Protein AF-A0A965PIY3-F1 (afdb_monomer_lite)

Secondary structure (DSSP, 8-state):
---EEEEEEEE-TTS-EEEEES-HHHHHHHHTT-SS-EEEEEEEE-SSTT--EEEEEEEE-HHHHHHHHHHTTTT-

pLDDT: mean 91.26, std 11.16, range [48.06, 98.31]

Foldseek 3Di:
DFDKAKKKFKAALVRHTPDIDRDPVVQLVVNVVDPRMWMWIWIWGVPDVVDIHTPDDIDTCRVVSVCVVVVVVVVD

Structure (mmCIF, N/CA/C/O backbone):
data_AF-A0A965PIY3-F1
#
_entry.id   AF-A0A965PIY3-F1
#
loop_
_atom_site.group_PDB
_atom_site.id
_atom_site.type_symbol
_atom_site.label_atom_id
_atom_site.label_alt_id
_atom_site.label_comp_id
_atom_site.label_asym_id
_atom_site.label_entity_id
_atom_site.label_seq_id
_atom_site.pdbx_PDB_ins_code
_atom_site.Cartn_x
_atom_site.Cartn_y
_atom_site.Cartn_z
_atom_site.occupancy
_atom_site.B_iso_or_equiv
_atom_site.auth_seq_id
_atom_site.auth_comp_id
_atom_site.auth_asym_id
_atom_site.auth_atom_id
_atom_site.pdbx_PDB_model_num
ATOM 1 N N . MET A 1 1 ? 20.388 -3.125 -16.460 1.00 78.56 1 MET A N 1
ATOM 2 C CA . MET A 1 1 ? 20.392 -3.896 -15.200 1.00 78.56 1 MET A CA 1
ATOM 3 C C . MET A 1 1 ? 19.115 -3.493 -14.496 1.00 78.56 1 MET A C 1
ATOM 5 O O . MET A 1 1 ? 18.928 -2.293 -14.336 1.00 78.56 1 MET A O 1
ATOM 9 N N . MET A 1 2 ? 18.247 -4.453 -14.172 1.00 88.44 2 MET A N 1
ATOM 10 C CA . MET A 1 2 ? 16.928 -4.206 -13.572 1.00 88.44 2 MET A CA 1
ATOM 11 C C . MET A 1 2 ? 17.051 -3.342 -12.309 1.00 88.44 2 MET A C 1
ATOM 13 O O . MET A 1 2 ? 17.968 -3.562 -11.512 1.00 88.44 2 MET A O 1
ATOM 17 N N . LYS A 1 3 ? 16.128 -2.394 -12.120 1.00 92.62 3 LYS A N 1
ATOM 18 C CA . LYS A 1 3 ? 16.031 -1.548 -10.921 1.00 92.62 3 LYS A CA 1
ATOM 19 C C . LYS A 1 3 ? 14.697 -1.843 -10.215 1.00 92.62 3 LYS A C 1
ATOM 21 O O . LYS A 1 3 ? 13.740 -1.101 -10.414 1.00 92.62 3 LYS A O 1
ATOM 26 N N . PRO A 1 4 ? 14.611 -2.928 -9.421 1.00 94.44 4 PRO A N 1
ATOM 27 C CA . PRO A 1 4 ? 13.382 -3.286 -8.726 1.00 94.44 4 PRO A CA 1
ATOM 28 C C . PRO A 1 4 ? 13.092 -2.291 -7.597 1.00 94.44 4 PRO A C 1
ATOM 30 O O . PRO A 1 4 ? 13.938 -2.060 -6.730 1.00 94.44 4 PRO A O 1
ATOM 33 N N . VAL A 1 5 ? 11.888 -1.731 -7.594 1.00 95.38 5 VAL A N 1
ATOM 34 C CA . VAL A 1 5 ? 11.401 -0.797 -6.577 1.00 95.38 5 VAL A CA 1
ATOM 35 C C . VAL A 1 5 ? 10.053 -1.281 -6.060 1.00 95.38 5 VAL A C 1
ATOM 37 O O . VAL A 1 5 ? 9.166 -1.633 -6.837 1.00 95.38 5 VAL A O 1
ATOM 40 N N . ASN A 1 6 ? 9.899 -1.307 -4.736 1.00 97.31 6 ASN A N 1
ATOM 41 C CA . ASN A 1 6 ? 8.614 -1.595 -4.110 1.00 97.31 6 ASN A CA 1
ATOM 42 C C . ASN A 1 6 ? 7.708 -0.371 -4.223 1.00 97.31 6 ASN A C 1
ATOM 44 O O . ASN A 1 6 ? 8.073 0.721 -3.785 1.00 97.31 6 ASN A O 1
ATOM 48 N N . PHE A 1 7 ? 6.509 -0.588 -4.741 1.00 96.81 7 PHE A N 1
ATOM 49 C CA . PHE A 1 7 ? 5.457 0.406 -4.827 1.00 96.81 7 PHE A CA 1
ATOM 50 C C . PHE A 1 7 ? 4.273 -0.038 -3.978 1.00 96.81 7 PHE A C 1
ATOM 52 O O . PHE A 1 7 ? 3.803 -1.174 -4.095 1.00 96.81 7 PHE A O 1
ATOM 59 N N . TYR A 1 8 ? 3.803 0.859 -3.121 1.00 98.12 8 TYR A N 1
ATOM 60 C CA . TYR A 1 8 ? 2.708 0.616 -2.198 1.00 98.12 8 TYR A CA 1
ATOM 61 C C . TYR A 1 8 ? 1.470 1.366 -2.667 1.00 98.12 8 TYR A C 1
ATOM 63 O O . TYR A 1 8 ? 1.571 2.505 -3.113 1.00 98.12 8 TYR A O 1
ATOM 71 N N . GLU A 1 9 ? 0.304 0.752 -2.516 1.00 98.06 9 GLU A N 1
ATOM 72 C CA . GLU A 1 9 ? -0.985 1.393 -2.768 1.00 98.06 9 GLU A CA 1
ATOM 73 C C . GLU A 1 9 ? -1.902 1.209 -1.567 1.00 98.06 9 GLU A C 1
ATOM 75 O O . GLU A 1 9 ? -1.980 0.119 -1.001 1.00 98.06 9 GLU A O 1
ATOM 80 N N . VAL A 1 10 ? -2.619 2.269 -1.203 1.00 98.19 10 VAL A N 1
ATOM 81 C CA . VAL A 1 10 ? -3.678 2.238 -0.193 1.00 98.19 10 VAL A CA 1
ATOM 82 C C . VAL A 1 10 ? -5.009 2.432 -0.899 1.00 98.19 10 VAL A C 1
ATOM 84 O O . VAL A 1 10 ? -5.189 3.414 -1.621 1.00 98.19 10 VAL A O 1
ATOM 87 N N . GLN A 1 11 ? -5.929 1.498 -0.680 1.00 98.25 11 GLN A N 1
ATOM 88 C CA . GLN A 1 11 ? -7.271 1.529 -1.249 1.00 98.25 11 GLN A CA 1
ATOM 89 C C . GLN A 1 11 ? -8.325 1.725 -0.160 1.00 98.25 11 GLN A C 1
ATOM 91 O O . GLN A 1 11 ? -8.169 1.237 0.966 1.00 98.25 11 GLN A O 1
ATOM 96 N N . ASP A 1 12 ? -9.401 2.426 -0.509 1.00 95.81 12 ASP A N 1
ATOM 97 C CA . ASP A 1 12 ? -10.599 2.511 0.319 1.00 95.81 12 ASP A CA 1
ATOM 98 C C . ASP A 1 12 ? -11.402 1.194 0.285 1.00 95.81 12 ASP A C 1
ATOM 100 O O . ASP A 1 12 ? -11.089 0.251 -0.446 1.00 95.81 12 ASP A O 1
ATOM 104 N N . ARG A 1 13 ? -12.495 1.127 1.051 1.00 94.12 13 ARG A N 1
ATOM 105 C CA . ARG A 1 13 ? -13.374 -0.054 1.093 1.00 94.12 13 ARG A CA 1
ATOM 106 C C . ARG A 1 13 ? -14.032 -0.403 -0.253 1.00 94.12 13 ARG A C 1
ATOM 108 O O . ARG A 1 13 ? -14.544 -1.512 -0.410 1.00 94.12 13 ARG A O 1
ATOM 115 N N . LYS A 1 14 ? -14.085 0.530 -1.205 1.00 95.38 14 LYS A N 1
ATOM 116 C CA . LYS A 1 14 ? -14.632 0.306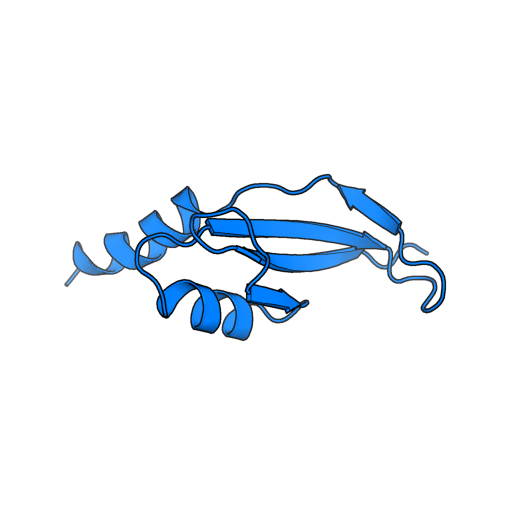 -2.550 1.00 95.38 14 LYS A CA 1
ATOM 117 C C . LYS A 1 14 ? -13.568 -0.193 -3.532 1.00 95.38 14 LYS A C 1
ATOM 119 O O . LYS A 1 14 ? -13.933 -0.556 -4.646 1.00 95.38 14 LYS A O 1
ATOM 1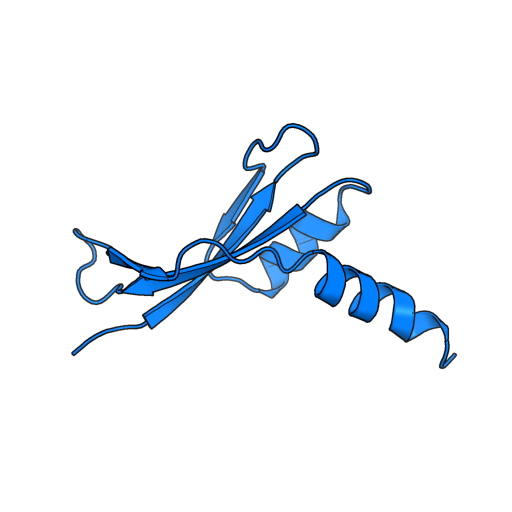24 N N . GLY A 1 15 ? -12.301 -0.259 -3.116 1.00 94.69 15 GLY A N 1
ATOM 125 C CA . GLY A 1 15 ? -11.168 -0.615 -3.968 1.00 94.69 15 GLY A CA 1
ATOM 126 C C . GLY A 1 15 ? -10.588 0.574 -4.738 1.00 94.69 15 GLY A C 1
ATOM 127 O O . GLY A 1 15 ? -9.756 0.376 -5.621 1.00 94.69 15 GLY A O 1
ATOM 128 N N . GLU A 1 16 ? -11.009 1.804 -4.429 1.00 96.38 16 GLU A N 1
ATOM 129 C CA . GLU A 1 16 ? -10.467 3.007 -5.061 1.00 96.38 16 GLU A CA 1
ATOM 130 C C . GLU A 1 16 ? -9.121 3.367 -4.431 1.00 96.38 16 GLU A C 1
ATOM 132 O O . GLU A 1 16 ? -8.980 3.390 -3.207 1.00 96.38 16 GLU A O 1
ATOM 137 N N . VAL A 1 17 ? -8.120 3.667 -5.263 1.00 97.06 17 VAL A N 1
ATOM 138 C CA . VAL A 1 17 ? -6.781 4.044 -4.792 1.00 97.06 17 VAL A CA 1
ATOM 139 C C . VAL A 1 17 ? -6.827 5.453 -4.199 1.00 97.06 17 VAL A C 1
ATOM 141 O O . VAL A 1 17 ? -7.004 6.437 -4.914 1.00 97.06 17 VAL A O 1
ATOM 144 N N . GLU A 1 18 ? -6.618 5.561 -2.888 1.00 96.56 18 GLU A N 1
ATOM 145 C CA . GLU A 1 18 ? -6.526 6.846 -2.184 1.00 96.56 18 GLU A CA 1
ATOM 146 C C . GLU A 1 18 ? -5.094 7.399 -2.176 1.00 96.56 18 GLU A C 1
ATOM 148 O O . GLU A 1 18 ? -4.895 8.610 -2.068 1.00 96.56 18 GLU A O 1
ATOM 153 N N . TRP A 1 19 ? -4.089 6.523 -2.281 1.00 97.94 19 TRP A N 1
ATOM 154 C CA . TRP A 1 19 ? -2.678 6.901 -2.367 1.00 97.94 19 TRP A CA 1
ATOM 155 C C . TRP A 1 19 ? -1.832 5.785 -2.996 1.00 97.94 19 TRP A C 1
ATOM 157 O O . TRP A 1 19 ? -2.108 4.604 -2.784 1.00 97.94 19 TRP A O 1
ATOM 167 N N . GLY A 1 20 ? -0.767 6.161 -3.710 1.00 97.12 20 GLY A N 1
ATOM 168 C CA . GLY A 1 20 ? 0.249 5.237 -4.213 1.00 97.12 20 GLY A CA 1
ATOM 169 C C . GLY A 1 20 ? 1.638 5.875 -4.251 1.00 97.12 20 GLY A C 1
ATOM 170 O O . GLY A 1 20 ? 1.769 7.052 -4.590 1.00 97.12 20 GLY A O 1
ATOM 171 N N . GLY A 1 21 ? 2.674 5.113 -3.903 1.00 96.38 21 GLY A N 1
ATOM 172 C CA . GLY A 1 21 ? 4.053 5.598 -3.900 1.00 96.38 21 GLY A CA 1
ATOM 173 C C .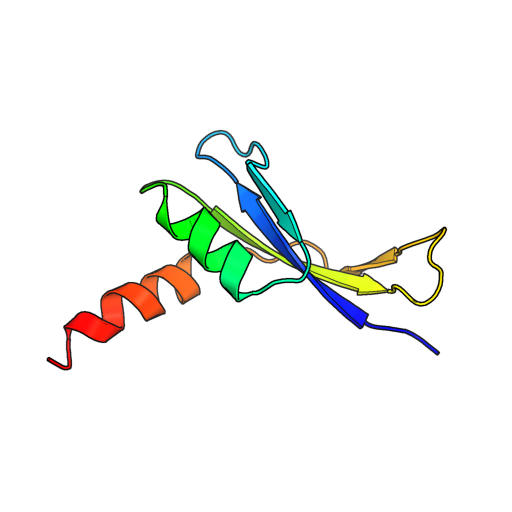 GLY A 1 21 ? 5.071 4.590 -3.367 1.00 96.38 21 GLY A C 1
ATOM 174 O O . GLY A 1 21 ? 4.724 3.541 -2.831 1.00 96.38 21 GLY A O 1
ATOM 175 N N . ALA A 1 22 ? 6.358 4.932 -3.461 1.00 96.44 22 ALA A N 1
ATOM 176 C CA . ALA A 1 22 ? 7.458 4.101 -2.950 1.00 96.44 22 ALA A CA 1
ATOM 177 C C . ALA A 1 22 ? 7.778 4.334 -1.454 1.00 96.44 22 ALA A C 1
ATOM 179 O O . ALA A 1 22 ? 8.592 3.624 -0.862 1.00 96.44 22 ALA A O 1
ATOM 180 N N . SER A 1 23 ? 7.155 5.334 -0.818 1.00 97.69 23 SER A N 1
ATOM 181 C CA . SER A 1 23 ? 7.409 5.680 0.586 1.00 97.69 23 SER A CA 1
ATOM 182 C C . SER A 1 23 ? 6.602 4.802 1.547 1.00 97.69 23 SER A C 1
ATOM 184 O O . SER A 1 23 ? 5.390 4.952 1.684 1.00 97.69 23 SER A O 1
ATOM 186 N N . VAL A 1 24 ? 7.289 3.914 2.273 1.00 96.94 24 VAL A N 1
ATOM 187 C CA . VAL A 1 24 ? 6.671 3.024 3.276 1.00 96.94 24 VAL A CA 1
ATOM 188 C C . VAL A 1 24 ? 5.972 3.820 4.382 1.00 96.94 24 VAL A C 1
ATOM 190 O O . VAL A 1 24 ? 4.864 3.488 4.796 1.00 96.94 24 VAL A O 1
ATOM 193 N N . SER A 1 25 ? 6.607 4.884 4.877 1.00 97.06 25 SER A N 1
ATOM 194 C CA . SER A 1 25 ? 6.066 5.695 5.972 1.00 97.06 25 SER A CA 1
ATOM 195 C C . SER A 1 25 ? 4.809 6.459 5.556 1.00 97.06 25 SER A C 1
ATOM 197 O O . SER A 1 25 ? 3.855 6.546 6.335 1.00 97.06 25 SER A O 1
ATOM 199 N N . GLU A 1 26 ? 4.769 6.974 4.326 1.00 98.06 26 GLU A N 1
ATOM 200 C CA . GLU A 1 26 ? 3.568 7.603 3.775 1.00 98.06 26 GLU A CA 1
ATOM 201 C C . GLU A 1 26 ? 2.457 6.579 3.552 1.00 98.06 26 GLU A C 1
ATOM 203 O O . GLU A 1 26 ? 1.323 6.853 3.943 1.00 98.06 26 GLU A O 1
ATOM 208 N N . ALA A 1 27 ? 2.780 5.386 3.042 1.00 97.88 27 ALA A N 1
ATOM 209 C CA . ALA A 1 27 ? 1.818 4.299 2.879 1.00 97.88 27 ALA A CA 1
ATOM 210 C C . ALA A 1 27 ? 1.127 3.960 4.206 1.00 97.88 27 ALA A C 1
ATOM 212 O O . ALA A 1 27 ? -0.099 3.932 4.285 1.00 97.88 27 ALA A O 1
ATOM 213 N N . ILE A 1 28 ? 1.899 3.792 5.286 1.00 96.88 28 ILE A N 1
ATOM 214 C CA . ILE A 1 28 ? 1.355 3.538 6.628 1.00 96.88 28 ILE A CA 1
ATOM 215 C C . ILE A 1 28 ? 0.556 4.737 7.152 1.00 96.88 28 ILE A C 1
ATOM 217 O O . ILE A 1 28 ? -0.494 4.559 7.772 1.00 96.88 28 ILE A O 1
ATOM 221 N N . THR A 1 29 ? 1.013 5.964 6.895 1.00 96.50 29 THR A N 1
ATOM 222 C CA . THR A 1 29 ? 0.289 7.183 7.286 1.00 96.50 29 THR A CA 1
ATOM 223 C C . THR A 1 29 ? -1.077 7.262 6.608 1.00 96.50 29 THR A C 1
ATOM 225 O O . THR A 1 29 ? -2.066 7.606 7.257 1.00 96.50 29 THR A O 1
ATOM 228 N N . TRP A 1 30 ? -1.149 6.930 5.319 1.00 97.31 30 TRP A N 1
ATOM 229 C CA . TRP A 1 30 ? -2.397 6.857 4.569 1.00 97.31 30 TRP A CA 1
ATOM 230 C C . TRP A 1 30 ? -3.260 5.689 5.021 1.00 97.31 30 TRP A C 1
ATOM 232 O O . TRP A 1 30 ? -4.434 5.898 5.298 1.00 97.31 30 TRP A O 1
ATOM 242 N N . PHE A 1 31 ? -2.699 4.499 5.207 1.00 97.00 31 PHE A N 1
ATOM 243 C CA . PHE A 1 31 ? -3.434 3.345 5.721 1.00 97.00 31 PHE A CA 1
ATOM 244 C C . PHE A 1 31 ? -4.145 3.665 7.048 1.00 97.00 31 PHE A C 1
ATOM 246 O O . PHE A 1 31 ? -5.341 3.432 7.190 1.00 97.00 31 PHE A O 1
ATOM 253 N N . ARG A 1 32 ? -3.453 4.329 7.984 1.00 94.19 32 ARG A 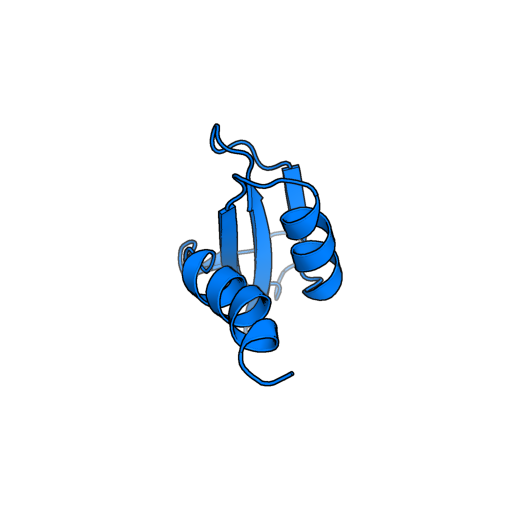N 1
ATOM 254 C CA . ARG A 1 32 ? -3.972 4.655 9.325 1.00 94.19 32 ARG A CA 1
ATOM 255 C C . ARG A 1 32 ? -5.122 5.670 9.377 1.00 94.19 32 ARG A C 1
ATOM 257 O O . ARG A 1 32 ? -5.710 5.814 10.445 1.00 94.19 32 ARG A O 1
ATOM 264 N N . ARG A 1 33 ? -5.460 6.395 8.297 1.00 94.19 33 ARG A N 1
ATOM 265 C CA . ARG A 1 33 ? -6.570 7.383 8.347 1.00 94.19 33 ARG A CA 1
ATOM 266 C C . ARG A 1 33 ? -7.967 6.774 8.151 1.00 94.19 33 ARG A C 1
ATOM 268 O O . ARG A 1 33 ? -8.941 7.513 8.252 1.00 94.19 33 ARG A O 1
ATOM 275 N N . GLY A 1 34 ? -8.075 5.470 7.885 1.00 89.19 34 GLY A N 1
ATOM 276 C CA . GLY A 1 34 ? -9.345 4.756 7.724 1.00 89.19 34 GLY A CA 1
ATOM 277 C C . GLY A 1 34 ? -9.322 3.405 8.438 1.00 89.19 34 GLY A C 1
ATOM 278 O O . GLY A 1 34 ? -8.262 2.808 8.595 1.00 89.19 34 GLY A O 1
ATOM 279 N N . LEU A 1 35 ? -10.485 2.940 8.902 1.00 83.75 35 LEU A N 1
ATOM 280 C CA . LEU A 1 35 ? -10.617 1.668 9.633 1.00 83.75 35 LEU A CA 1
ATOM 281 C C . LEU A 1 35 ? -10.797 0.456 8.704 1.00 83.75 35 LEU A C 1
ATOM 283 O O . LEU A 1 35 ? -10.601 -0.675 9.134 1.00 83.75 35 LEU A O 1
ATOM 287 N N . ASP A 1 36 ? -11.186 0.689 7.454 1.00 90.31 36 ASP A N 1
ATOM 288 C CA . ASP A 1 36 ? -11.579 -0.312 6.459 1.00 90.31 36 ASP A CA 1
ATOM 289 C C . ASP A 1 36 ? -10.779 -0.181 5.153 1.00 90.31 36 ASP A C 1
ATOM 291 O O . ASP A 1 36 ? -11.291 -0.438 4.065 1.00 90.31 36 ASP A O 1
ATOM 295 N N . ARG A 1 37 ? -9.513 0.229 5.275 1.00 96.56 37 ARG A N 1
ATOM 296 C CA . ARG A 1 37 ? -8.572 0.357 4.158 1.00 96.56 37 ARG A CA 1
ATOM 297 C C . ARG A 1 37 ? -7.803 -0.930 3.916 1.00 96.56 37 ARG A C 1
ATOM 299 O O . ARG A 1 37 ? -7.533 -1.687 4.848 1.00 96.56 37 ARG A O 1
ATOM 306 N N . SER A 1 38 ? -7.370 -1.104 2.675 1.00 98.00 38 SER A N 1
ATOM 307 C CA . SER A 1 38 ? -6.437 -2.156 2.274 1.00 98.00 38 SER A CA 1
ATOM 308 C C . SER A 1 38 ? -5.117 -1.543 1.827 1.00 98.00 38 SER A C 1
ATOM 310 O O . SER A 1 38 ? -5.080 -0.417 1.330 1.00 98.00 38 SER A O 1
ATOM 312 N N . ILE A 1 39 ? -4.022 -2.272 2.025 1.00 98.31 39 ILE A N 1
ATOM 313 C CA . ILE A 1 39 ? -2.690 -1.868 1.580 1.00 98.31 39 ILE A CA 1
ATOM 314 C C . ILE A 1 39 ? -2.043 -2.994 0.779 1.00 98.31 39 ILE A C 1
ATOM 316 O O . ILE A 1 39 ? -2.001 -4.149 1.204 1.00 98.31 39 ILE A O 1
ATOM 320 N N . PHE A 1 40 ? -1.521 -2.633 -0.385 1.00 98.31 40 PHE A N 1
ATOM 321 C CA . PHE A 1 40 ? -0.917 -3.546 -1.341 1.00 98.31 40 PHE A CA 1
ATOM 322 C C . PHE A 1 40 ? 0.537 -3.171 -1.582 1.00 98.31 40 PHE A C 1
ATOM 324 O O . PHE A 1 40 ? 0.912 -2.002 -1.473 1.00 98.31 40 PHE A O 1
ATOM 331 N N . VAL A 1 41 ? 1.343 -4.160 -1.954 1.00 98.12 41 VAL A N 1
ATOM 332 C CA . VAL A 1 41 ? 2.698 -3.960 -2.468 1.00 98.12 41 VAL A CA 1
ATOM 333 C C . VAL A 1 41 ? 2.838 -4.622 -3.833 1.00 98.12 41 VAL A C 1
ATOM 335 O O . VAL A 1 41 ? 2.335 -5.717 -4.068 1.00 98.12 41 VAL A O 1
ATOM 338 N N . SER A 1 42 ? 3.533 -3.952 -4.738 1.00 97.38 42 SER A N 1
ATOM 339 C CA . SER A 1 42 ? 3.963 -4.478 -6.032 1.00 97.38 42 SER A CA 1
ATOM 340 C C . SER A 1 42 ? 5.427 -4.115 -6.255 1.00 97.38 42 SER A C 1
ATOM 342 O O . SER A 1 42 ? 5.953 -3.224 -5.586 1.00 97.38 42 SER A O 1
ATOM 344 N N . VAL A 1 43 ? 6.098 -4.808 -7.170 1.00 96.94 43 VAL A N 1
ATOM 345 C CA . VAL A 1 43 ? 7.491 -4.516 -7.518 1.00 96.94 43 VAL A CA 1
ATOM 346 C C . VAL A 1 43 ? 7.533 -4.076 -8.969 1.00 96.94 43 VAL A C 1
ATOM 348 O O . VAL A 1 43 ? 6.997 -4.764 -9.838 1.00 96.94 43 VAL A O 1
ATOM 351 N N . TRP A 1 44 ? 8.173 -2.941 -9.219 1.00 95.19 44 TRP A N 1
ATOM 352 C CA . TRP A 1 44 ? 8.311 -2.339 -10.540 1.00 95.19 44 TRP A CA 1
ATOM 353 C C . TRP A 1 44 ? 9.781 -2.255 -10.937 1.00 95.19 44 TRP A C 1
ATOM 355 O O . TRP A 1 44 ? 10.636 -1.962 -10.104 1.00 95.19 44 TRP A O 1
ATOM 365 N N . ASP A 1 45 ? 10.082 -2.523 -12.203 1.00 94.69 45 ASP A N 1
ATOM 366 C CA . ASP A 1 45 ? 11.370 -2.213 -12.807 1.00 94.69 45 ASP A CA 1
ATOM 367 C C . ASP A 1 45 ? 11.366 -0.752 -13.250 1.00 94.69 45 ASP A C 1
ATOM 369 O O . ASP A 1 45 ? 10.707 -0.392 -14.226 1.00 94.69 45 ASP A O 1
ATOM 373 N N . GLU A 1 46 ? 12.119 0.080 -12.539 1.00 93.62 46 GLU A N 1
ATOM 374 C CA . GLU A 1 46 ? 12.294 1.496 -12.856 1.00 93.62 46 GLU A CA 1
ATOM 375 C C . GLU A 1 46 ? 13.587 1.771 -13.635 1.00 93.62 46 GLU A C 1
ATOM 377 O O . GLU A 1 46 ? 14.131 2.875 -13.583 1.00 93.62 46 GLU A O 1
ATOM 382 N N . GLN A 1 47 ? 14.149 0.773 -14.324 1.00 92.62 47 GLN A N 1
ATOM 383 C CA . GLN A 1 47 ? 15.356 0.993 -15.125 1.00 92.62 47 GLN A CA 1
ATOM 384 C C . GLN A 1 47 ? 15.137 2.082 -16.197 1.00 92.62 47 GLN A C 1
ATOM 386 O O . GLN A 1 47 ? 16.078 2.803 -16.529 1.00 92.62 47 GLN A O 1
ATOM 391 N N . SER A 1 48 ? 13.921 2.187 -16.741 1.00 89.44 48 SER A N 1
ATOM 392 C CA . SER A 1 48 ? 13.530 3.176 -17.749 1.00 89.44 48 SER A CA 1
ATOM 393 C C . SER A 1 48 ? 12.435 4.080 -17.196 1.00 89.44 48 SER A C 1
ATOM 395 O O . SER A 1 48 ? 11.329 3.605 -16.964 1.00 89.44 48 SER A O 1
ATOM 397 N N . GLU A 1 49 ? 12.722 5.372 -17.027 1.00 83.56 49 GLU A N 1
ATOM 398 C CA . GLU A 1 49 ? 11.759 6.364 -16.514 1.00 83.56 49 GLU A CA 1
ATOM 399 C C . GLU A 1 49 ? 10.514 6.523 -17.405 1.00 83.56 49 GLU A C 1
ATOM 401 O O . GLU A 1 49 ? 9.444 6.864 -16.911 1.00 83.56 49 GLU A O 1
ATOM 406 N N . ASP A 1 50 ? 10.631 6.185 -18.693 1.00 87.88 50 ASP A N 1
ATOM 407 C CA . ASP A 1 50 ? 9.531 6.233 -19.664 1.00 87.88 50 ASP A CA 1
ATOM 408 C C . ASP A 1 50 ? 8.759 4.902 -19.801 1.00 87.88 50 ASP A C 1
ATOM 410 O O . ASP A 1 50 ? 7.761 4.841 -20.517 1.00 87.88 50 ASP A O 1
ATOM 414 N N . ASP A 1 51 ? 9.230 3.813 -19.177 1.00 88.69 51 ASP A N 1
ATOM 415 C CA . ASP A 1 51 ? 8.682 2.458 -19.375 1.00 88.69 51 ASP A CA 1
ATOM 416 C C . ASP A 1 51 ? 8.867 1.599 -18.116 1.00 88.69 51 ASP A C 1
ATOM 418 O O . ASP A 1 51 ? 9.654 0.646 -18.087 1.00 88.69 51 ASP A O 1
ATOM 422 N N . PHE A 1 52 ? 8.158 1.967 -17.047 1.00 90.38 52 PHE A N 1
ATOM 423 C CA . PHE A 1 52 ? 8.116 1.173 -15.823 1.00 90.38 52 PHE A CA 1
ATOM 424 C C . PHE A 1 52 ? 7.377 -0.146 -16.053 1.00 90.38 52 PHE A C 1
ATOM 426 O O . PHE A 1 52 ? 6.239 -0.163 -16.525 1.00 90.38 52 PHE A O 1
ATOM 433 N N . LYS A 1 53 ? 8.004 -1.264 -15.670 1.00 91.94 53 LYS A N 1
ATOM 434 C CA . LYS A 1 53 ? 7.446 -2.610 -15.882 1.00 91.94 53 LYS A CA 1
ATOM 435 C C . LYS A 1 53 ? 7.085 -3.270 -14.572 1.00 91.94 53 LYS A C 1
ATOM 437 O O . LYS A 1 53 ? 7.926 -3.390 -13.689 1.00 91.94 53 LYS A O 1
ATOM 442 N N . LEU A 1 54 ? 5.860 -3.769 -14.470 1.00 92.44 54 LEU A N 1
ATOM 443 C CA . LEU A 1 54 ? 5.452 -4.582 -13.332 1.00 92.44 54 LEU A CA 1
ATOM 444 C C . LEU A 1 54 ? 6.238 -5.904 -13.332 1.00 92.44 54 LEU A C 1
ATOM 446 O O . LEU A 1 54 ? 6.179 -6.666 -14.296 1.00 92.44 54 LEU A O 1
ATOM 450 N N . ILE A 1 55 ? 6.971 -6.167 -12.251 1.00 92.94 55 ILE A N 1
ATOM 451 C CA . ILE A 1 55 ? 7.729 -7.408 -12.039 1.00 92.94 55 ILE A CA 1
ATOM 452 C C . ILE A 1 55 ? 6.851 -8.445 -11.331 1.00 92.94 55 ILE A C 1
ATOM 454 O O . ILE A 1 55 ? 6.840 -9.614 -11.713 1.00 92.94 55 ILE A O 1
ATOM 458 N N . THR A 1 56 ? 6.112 -8.028 -10.302 1.00 90.75 56 THR A N 1
ATOM 459 C CA . THR A 1 56 ? 5.188 -8.888 -9.548 1.00 90.75 56 THR A CA 1
ATOM 460 C C . THR A 1 56 ? 3.816 -8.257 -9.465 1.00 90.75 56 THR A C 1
ATOM 462 O O . THR A 1 56 ? 3.706 -7.051 -9.244 1.00 90.75 56 THR A O 1
ATOM 465 N N . ASP A 1 57 ? 2.784 -9.092 -9.557 1.00 89.62 57 ASP A N 1
ATOM 466 C CA . ASP A 1 57 ? 1.408 -8.673 -9.306 1.00 89.62 57 ASP A CA 1
ATOM 467 C C . ASP A 1 57 ? 1.234 -8.116 -7.880 1.00 89.62 57 ASP A C 1
ATOM 469 O O . ASP A 1 57 ? 2.079 -8.329 -7.002 1.00 89.62 57 ASP A O 1
ATOM 473 N N . LYS A 1 58 ? 0.145 -7.378 -7.655 1.00 92.31 58 LYS A N 1
ATOM 474 C CA . LYS A 1 58 ? -0.157 -6.770 -6.357 1.00 92.31 58 LYS A CA 1
ATOM 475 C C . LYS A 1 58 ? -0.371 -7.854 -5.305 1.00 92.31 58 LYS A C 1
ATOM 477 O O . LYS A 1 58 ? -1.216 -8.734 -5.449 1.00 92.31 58 LYS A O 1
ATOM 482 N N . ILE A 1 59 ? 0.371 -7.746 -4.212 1.00 97.50 59 ILE A N 1
ATOM 483 C CA . ILE A 1 59 ? 0.235 -8.590 -3.029 1.00 97.50 59 ILE A CA 1
ATOM 484 C C . ILE A 1 59 ? -0.496 -7.777 -1.964 1.00 97.50 59 ILE A C 1
ATOM 486 O O . ILE A 1 59 ? -0.041 -6.696 -1.589 1.00 97.50 59 ILE A O 1
ATOM 490 N N . ASP A 1 60 ? -1.614 -8.300 -1.467 1.00 97.81 60 ASP A N 1
ATOM 491 C CA . ASP A 1 60 ? -2.311 -7.732 -0.312 1.00 97.81 60 ASP A CA 1
ATOM 492 C C . ASP A 1 60 ? -1.486 -7.976 0.962 1.00 97.81 60 ASP A C 1
ATOM 494 O O . ASP A 1 60 ? -1.243 -9.120 1.355 1.00 97.81 60 ASP A O 1
ATOM 498 N N . ILE A 1 61 ? -1.044 -6.893 1.604 1.00 97.69 61 ILE A N 1
ATOM 499 C CA . ILE A 1 61 ? -0.279 -6.923 2.859 1.00 97.69 61 ILE A CA 1
ATOM 500 C C . ILE A 1 61 ? -1.093 -6.385 4.045 1.00 97.69 61 ILE A C 1
ATOM 502 O O . ILE A 1 61 ? -0.549 -6.145 5.123 1.00 97.69 61 ILE A O 1
ATOM 506 N N . THR A 1 62 ? -2.408 -6.232 3.892 1.00 97.38 62 THR A N 1
ATOM 507 C CA . THR A 1 62 ? -3.295 -5.665 4.916 1.00 97.38 62 THR A CA 1
ATOM 508 C C . THR A 1 62 ? -3.227 -6.453 6.221 1.00 97.38 62 THR A C 1
ATOM 510 O O . THR A 1 62 ? -3.040 -5.871 7.288 1.00 97.38 62 THR A O 1
ATOM 513 N N . ALA A 1 63 ? -3.309 -7.786 6.156 1.00 95.94 63 ALA A N 1
ATOM 514 C CA . ALA A 1 63 ? -3.334 -8.631 7.350 1.00 95.94 63 ALA A CA 1
ATOM 515 C C . ALA A 1 63 ? -2.049 -8.523 8.190 1.00 95.94 63 ALA A C 1
ATOM 517 O O . ALA A 1 63 ? -2.124 -8.420 9.414 1.00 95.94 63 ALA A O 1
ATOM 518 N N . ILE A 1 64 ? -0.873 -8.505 7.550 1.00 95.81 64 ILE A N 1
ATOM 519 C CA . ILE A 1 64 ? 0.409 -8.390 8.261 1.00 95.81 64 ILE A CA 1
ATOM 520 C C . ILE A 1 64 ? 0.598 -6.991 8.857 1.00 95.81 64 ILE A C 1
ATOM 522 O O . ILE A 1 64 ? 1.066 -6.870 9.988 1.00 95.81 64 ILE A O 1
ATOM 526 N N . VAL A 1 65 ? 0.182 -5.937 8.146 1.00 95.12 65 VAL A N 1
ATOM 527 C CA . VAL A 1 65 ? 0.243 -4.560 8.658 1.00 95.12 65 VAL A CA 1
ATOM 528 C C . VAL A 1 65 ? -0.696 -4.379 9.851 1.00 95.12 65 VAL A C 1
ATOM 530 O O . VAL A 1 65 ? -0.293 -3.802 10.861 1.00 95.12 65 VAL A O 1
ATOM 533 N N . LEU A 1 66 ? -1.917 -4.916 9.778 1.00 93.75 66 LEU A N 1
ATOM 534 C CA . LEU A 1 66 ? -2.848 -4.916 10.907 1.00 93.75 66 LEU A CA 1
ATOM 535 C C . LEU A 1 66 ? -2.266 -5.667 12.104 1.00 93.75 66 LEU A C 1
ATOM 537 O O . LEU A 1 66 ? -2.237 -5.108 13.196 1.00 93.75 66 LEU A O 1
ATOM 541 N N . ALA A 1 67 ? -1.742 -6.879 11.894 1.00 92.75 67 ALA A N 1
ATOM 542 C CA . ALA A 1 67 ? -1.123 -7.673 12.950 1.00 92.75 67 ALA A CA 1
ATOM 543 C C . ALA A 1 67 ? 0.054 -6.946 13.620 1.00 92.75 67 ALA A C 1
ATOM 545 O O . ALA A 1 67 ? 0.175 -6.999 14.840 1.00 92.75 67 ALA A O 1
ATOM 546 N N . ALA A 1 68 ? 0.884 -6.227 12.859 1.00 91.44 68 ALA A N 1
ATOM 547 C CA . ALA A 1 68 ? 1.976 -5.428 13.416 1.00 91.44 68 ALA A CA 1
ATOM 548 C C . ALA A 1 68 ? 1.457 -4.279 14.299 1.00 91.44 68 ALA A C 1
ATOM 550 O O . ALA A 1 68 ? 1.941 -4.088 15.410 1.00 91.44 68 ALA A O 1
ATOM 551 N N . ILE A 1 69 ? 0.429 -3.554 13.846 1.00 87.88 69 ILE A N 1
ATOM 552 C CA . ILE A 1 69 ? -0.164 -2.435 14.598 1.00 87.88 69 ILE A CA 1
ATOM 553 C C . ILE A 1 69 ? -0.880 -2.925 15.866 1.00 87.88 69 ILE A C 1
ATOM 555 O O . ILE A 1 69 ? -0.823 -2.266 16.903 1.00 87.88 69 ILE A O 1
ATOM 559 N N . THR A 1 70 ? -1.588 -4.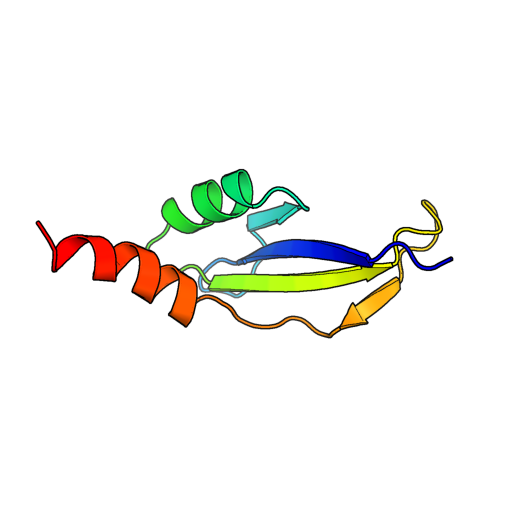055 15.802 1.00 83.94 70 THR A N 1
ATOM 560 C CA . THR A 1 70 ? -2.344 -4.580 16.949 1.00 83.94 70 THR A CA 1
ATOM 561 C C . THR A 1 70 ? -1.478 -5.387 17.908 1.00 83.94 70 THR A C 1
ATOM 563 O O . THR A 1 70 ? -1.726 -5.349 19.109 1.00 83.94 70 THR A O 1
ATOM 566 N N . GLY A 1 71 ? -0.461 -6.090 17.404 1.00 71.44 71 GLY A N 1
ATOM 567 C CA . GLY A 1 71 ? 0.471 -6.886 18.205 1.00 71.44 71 GLY A CA 1
ATOM 568 C C . GLY A 1 71 ? 1.362 -6.039 19.115 1.00 71.44 71 GLY A C 1
ATOM 569 O O . GLY A 1 71 ? 1.745 -6.501 20.184 1.00 71.44 71 GLY A O 1
ATOM 570 N N . GLU A 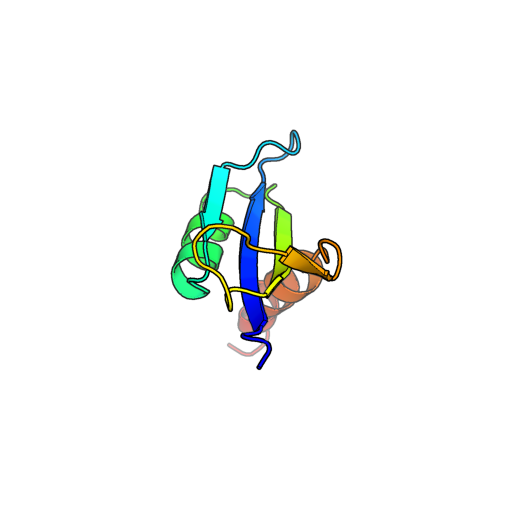1 72 ? 1.616 -4.770 18.770 1.00 58.69 72 GLU A N 1
ATOM 571 C CA . GLU A 1 72 ? 2.283 -3.806 19.661 1.00 58.69 72 GLU A CA 1
ATOM 572 C C . GLU A 1 72 ? 1.532 -3.585 20.991 1.00 58.69 72 GLU A C 1
ATOM 574 O O . GLU A 1 72 ? 2.153 -3.183 21.969 1.00 58.69 72 GLU A O 1
ATOM 579 N N . ARG A 1 73 ? 0.219 -3.866 21.072 1.00 54.22 73 ARG A N 1
ATOM 580 C CA . ARG A 1 73 ? -0.574 -3.685 22.305 1.00 54.22 73 ARG A CA 1
ATOM 581 C C . ARG A 1 73 ? -0.481 -4.834 23.311 1.00 54.22 73 ARG A C 1
ATOM 583 O O . ARG A 1 73 ? -0.841 -4.612 24.459 1.00 54.22 73 ARG A O 1
ATOM 590 N N . GLU A 1 74 ? -0.045 -6.031 22.920 1.00 52.38 74 GLU A N 1
ATOM 591 C CA . GLU A 1 74 ? 0.019 -7.188 23.837 1.00 52.38 74 GLU A CA 1
ATOM 592 C C . GLU A 1 74 ? 1.275 -7.205 24.724 1.00 52.38 74 GLU A C 1
ATOM 594 O O . GLU A 1 74 ? 1.325 -7.951 25.699 1.00 52.38 74 GLU A O 1
ATOM 599 N N . TRP A 1 75 ? 2.271 -6.367 24.424 1.00 53.59 75 TRP A N 1
ATOM 600 C CA . TRP A 1 75 ? 3.557 -6.320 25.133 1.00 53.59 75 TRP A CA 1
ATOM 601 C C . TRP A 1 75 ? 3.732 -5.086 26.039 1.00 53.59 75 TRP A C 1
ATOM 603 O O . TRP A 1 75 ? 4.859 -4.804 26.451 1.00 53.59 75 TRP A O 1
ATOM 613 N N . VAL A 1 76 ? 2.651 -4.350 26.338 1.00 48.06 76 VAL A N 1
ATOM 614 C CA . VAL A 1 76 ? 2.655 -3.133 27.183 1.00 48.06 76 VAL A CA 1
ATOM 615 C C . VAL A 1 76 ? 1.808 -3.321 28.433 1.00 48.06 76 VAL A C 1
ATOM 617 O O . VAL A 1 76 ? 0.662 -3.802 28.296 1.00 48.06 76 VAL A O 1
#

Sequence (76 aa):
MMKPVNFYEVQDRKGEVEWGGASVSEAITWFRRGLDRSIFVSVWDEQSEDDFKLITDKIDITAIVLAAITGEREWV

Radius of gyration: 14.07 Å; chains: 1; bounding box: 35×16×47 Å